Protein AF-A0A354NTF1-F1 (afdb_monomer_lite)

Structure (mmCIF, N/CA/C/O backbone):
data_AF-A0A354NTF1-F1
#
_entry.id   AF-A0A354NTF1-F1
#
loop_
_atom_site.group_PDB
_atom_site.id
_atom_site.type_symbol
_atom_site.label_atom_id
_atom_site.label_alt_id
_atom_site.label_comp_id
_atom_site.label_asym_id
_atom_site.label_entity_id
_atom_site.label_seq_id
_atom_site.pdbx_PDB_ins_code
_atom_site.Cartn_x
_atom_site.Cartn_y
_atom_site.Cartn_z
_atom_site.occupancy
_atom_site.B_iso_or_equiv
_atom_site.auth_seq_id
_atom_site.auth_comp_id
_atom_site.auth_asym_id
_atom_site.auth_atom_id
_atom_site.pdbx_PDB_model_num
ATOM 1 N N . MET A 1 1 ? -10.130 6.023 5.333 1.00 90.31 1 MET A N 1
ATOM 2 C CA . MET A 1 1 ? -8.823 5.550 4.828 1.00 90.31 1 MET A CA 1
ATOM 3 C C . MET A 1 1 ? -7.807 6.677 4.956 1.00 90.31 1 MET A C 1
ATOM 5 O O . MET A 1 1 ? -8.142 7.789 4.568 1.00 90.3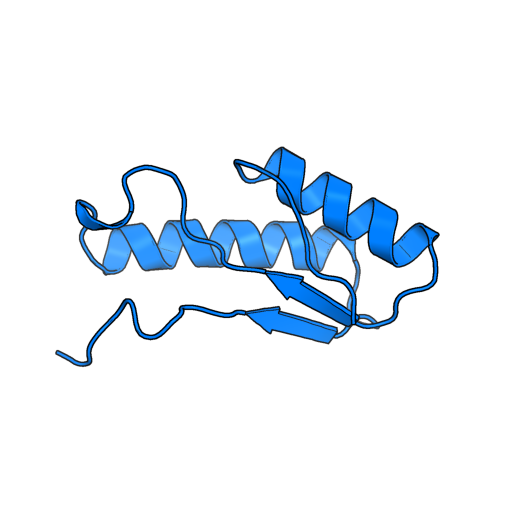1 1 MET A O 1
ATOM 9 N N . CYS A 1 2 ? -6.620 6.418 5.506 1.00 97.56 2 CYS A N 1
ATOM 10 C CA . CYS A 1 2 ? -5.529 7.393 5.630 1.00 97.56 2 CYS A CA 1
ATOM 11 C C . CYS A 1 2 ? -4.526 7.237 4.476 1.00 97.56 2 CYS A C 1
ATOM 13 O O . CYS A 1 2 ? -4.167 6.113 4.127 1.00 97.56 2 CYS A O 1
ATOM 15 N N . LEU A 1 3 ? -4.072 8.341 3.878 1.00 97.50 3 LEU A N 1
ATOM 16 C CA . LEU A 1 3 ? -2.967 8.314 2.917 1.00 97.50 3 LEU A CA 1
ATOM 17 C C . LEU A 1 3 ? -1.640 8.282 3.680 1.00 97.50 3 LEU A C 1
ATOM 19 O O . LEU A 1 3 ? -1.372 9.174 4.484 1.00 97.50 3 LEU A O 1
ATOM 23 N N . LEU A 1 4 ? -0.814 7.276 3.404 1.00 97.69 4 LEU A N 1
ATOM 24 C CA . LEU A 1 4 ? 0.517 7.169 3.985 1.00 97.69 4 LEU A CA 1
ATOM 25 C C . LEU A 1 4 ? 1.464 8.148 3.295 1.00 97.69 4 LEU A C 1
ATOM 27 O O . LEU A 1 4 ? 1.577 8.148 2.068 1.00 97.69 4 LEU A O 1
ATOM 31 N N . ASN A 1 5 ? 2.148 8.965 4.091 1.00 91.25 5 ASN A N 1
ATOM 32 C CA . ASN A 1 5 ? 3.097 9.960 3.607 1.00 91.25 5 ASN A CA 1
ATOM 33 C C . ASN A 1 5 ? 4.497 9.614 4.107 1.00 91.25 5 ASN A C 1
ATOM 35 O O . ASN A 1 5 ? 4.682 9.291 5.277 1.00 91.25 5 ASN A O 1
ATOM 39 N N . GLY A 1 6 ? 5.492 9.711 3.233 1.00 87.94 6 GLY A N 1
ATOM 40 C CA . GLY A 1 6 ? 6.873 9.415 3.592 1.00 87.94 6 GLY A CA 1
ATOM 41 C C . GLY A 1 6 ? 7.700 8.984 2.391 1.00 87.94 6 GLY A C 1
ATOM 42 O O . GLY A 1 6 ? 7.183 8.416 1.431 1.00 87.94 6 GLY A O 1
ATOM 43 N N . SER A 1 7 ? 9.001 9.257 2.455 1.00 86.44 7 SER A N 1
ATOM 44 C CA . SER A 1 7 ? 9.964 8.838 1.437 1.00 86.44 7 SER A CA 1
ATOM 45 C C . SER A 1 7 ? 10.769 7.653 1.953 1.00 86.44 7 SER A C 1
ATOM 47 O O . SER A 1 7 ? 11.617 7.813 2.826 1.00 86.44 7 SER A O 1
ATOM 49 N N . GLY A 1 8 ? 10.542 6.475 1.374 1.00 88.06 8 GLY A N 1
ATOM 50 C CA . GLY A 1 8 ? 11.204 5.236 1.787 1.00 88.06 8 GLY A CA 1
ATOM 51 C C . GLY A 1 8 ? 10.334 4.360 2.685 1.00 88.06 8 GLY A C 1
ATOM 52 O O . GLY A 1 8 ? 9.260 4.761 3.118 1.00 88.06 8 GLY A O 1
ATOM 53 N N . GLU A 1 9 ? 10.804 3.136 2.908 1.00 93.75 9 GLU A N 1
ATOM 54 C CA . GLU A 1 9 ? 10.061 2.080 3.600 1.00 93.75 9 GLU A CA 1
ATOM 55 C C . GLU A 1 9 ? 9.756 2.446 5.057 1.00 93.75 9 GLU A C 1
ATOM 57 O O . GLU A 1 9 ? 8.585 2.533 5.415 1.00 93.75 9 GLU A O 1
ATOM 62 N N . ASP A 1 10 ? 10.780 2.785 5.845 1.00 95.75 10 ASP A N 1
ATOM 63 C CA . ASP A 1 10 ? 10.640 3.130 7.268 1.00 95.75 10 ASP A CA 1
ATOM 64 C C . ASP A 1 10 ? 9.640 4.269 7.506 1.00 95.75 10 ASP A C 1
ATOM 66 O O . ASP A 1 10 ? 8.821 4.221 8.421 1.00 95.75 10 ASP A O 1
ATOM 70 N N . ALA A 1 11 ? 9.664 5.289 6.643 1.00 96.19 11 ALA A N 1
ATOM 71 C CA . ALA A 1 11 ? 8.759 6.427 6.746 1.00 96.19 11 ALA A CA 1
ATOM 72 C C . ALA A 1 11 ? 7.299 6.027 6.474 1.00 96.19 11 ALA A C 1
ATOM 74 O O . ALA A 1 11 ? 6.391 6.502 7.156 1.00 96.19 11 ALA A O 1
ATOM 75 N N . LEU A 1 12 ? 7.063 5.141 5.500 1.00 97.12 12 LEU A N 1
ATOM 76 C CA . LEU A 1 12 ? 5.721 4.633 5.210 1.00 97.12 12 LEU A CA 1
ATOM 77 C C . LEU A 1 12 ? 5.219 3.699 6.318 1.00 97.12 12 LEU A C 1
ATOM 79 O O . LEU A 1 12 ? 4.043 3.764 6.671 1.00 97.12 12 LEU A O 1
ATOM 83 N N . VAL A 1 13 ? 6.103 2.881 6.893 1.00 98.06 13 VAL A N 1
ATOM 84 C CA . VAL A 1 13 ? 5.806 2.011 8.040 1.00 98.06 13 VAL A CA 1
ATOM 85 C C . VAL A 1 13 ? 5.414 2.835 9.270 1.00 98.06 13 VAL A C 1
ATOM 87 O O . VAL A 1 13 ? 4.346 2.605 9.840 1.00 98.06 13 VAL A O 1
ATOM 90 N N . GLU A 1 14 ? 6.196 3.855 9.632 1.00 98.31 14 GLU A N 1
ATOM 91 C CA . GLU A 1 14 ? 5.862 4.755 10.747 1.00 98.31 14 GLU A CA 1
ATOM 92 C C . GLU A 1 14 ? 4.551 5.511 10.484 1.00 98.31 14 GLU A C 1
ATOM 94 O O . GLU A 1 14 ? 3.703 5.634 11.373 1.00 98.31 14 GLU A O 1
ATOM 99 N N . SER A 1 15 ? 4.332 5.971 9.246 1.00 98.38 15 SER A N 1
ATOM 100 C CA . SER A 1 15 ? 3.065 6.596 8.858 1.00 98.38 15 SER A CA 1
ATOM 101 C C . SER A 1 15 ? 1.883 5.633 9.014 1.00 98.38 15 SER A C 1
ATOM 103 O O . SER A 1 15 ? 0.802 6.072 9.408 1.00 98.38 15 SER A O 1
ATOM 105 N N . ALA A 1 16 ? 2.059 4.343 8.720 1.00 98.44 16 ALA A N 1
ATOM 106 C CA . ALA A 1 16 ? 1.016 3.331 8.864 1.00 98.44 16 ALA A CA 1
ATOM 107 C C . ALA A 1 16 ? 0.711 3.042 10.339 1.00 98.44 16 ALA A C 1
ATOM 109 O O . ALA A 1 16 ? -0.454 3.053 10.738 1.00 98.44 16 ALA A O 1
ATOM 110 N N . ALA A 1 17 ? 1.748 2.874 11.164 1.00 98.44 17 ALA A N 1
ATOM 111 C CA . ALA A 1 17 ? 1.609 2.702 12.609 1.00 98.44 17 ALA A CA 1
ATOM 112 C C . ALA A 1 17 ? 0.899 3.900 13.257 1.00 98.44 17 ALA A C 1
ATOM 114 O O . ALA A 1 17 ? 0.034 3.736 14.119 1.00 98.44 17 ALA A O 1
ATOM 115 N N . ARG A 1 18 ? 1.236 5.124 12.832 1.00 98.56 18 ARG A N 1
ATOM 116 C CA . ARG A 1 18 ? 0.532 6.341 13.254 1.00 98.56 18 ARG A CA 1
ATOM 117 C C . ARG A 1 18 ? -0.935 6.321 12.835 1.00 98.56 18 ARG A C 1
ATOM 119 O O . ARG A 1 18 ? -1.785 6.545 13.683 1.00 98.56 18 ARG A O 1
ATOM 126 N N . ALA A 1 19 ? -1.241 5.994 11.580 1.00 98.50 19 ALA A N 1
ATOM 127 C CA . ALA A 1 19 ? -2.624 5.945 11.109 1.00 98.50 19 ALA A CA 1
ATOM 128 C C . ALA A 1 19 ? -3.488 4.970 11.932 1.00 98.50 19 ALA A C 1
ATOM 130 O O . ALA A 1 19 ? -4.616 5.300 12.288 1.00 98.50 19 ALA A O 1
ATOM 131 N N . VAL A 1 20 ? -2.957 3.797 12.289 1.00 98.31 20 VAL A N 1
ATOM 132 C CA . VAL A 1 20 ? -3.677 2.845 13.153 1.00 98.31 20 VAL A CA 1
ATOM 133 C C . VAL A 1 20 ? -3.873 3.405 14.564 1.00 98.31 20 VAL A C 1
ATOM 135 O O . VAL A 1 20 ? -4.977 3.320 15.097 1.00 98.31 20 VAL A O 1
ATOM 138 N N . ARG A 1 21 ? -2.841 4.027 15.157 1.00 98.12 21 ARG A N 1
ATOM 139 C CA . ARG A 1 21 ? -2.959 4.705 16.465 1.00 98.12 21 ARG A CA 1
ATOM 140 C C . ARG A 1 21 ? -4.006 5.818 16.458 1.00 98.12 21 ARG A C 1
ATOM 142 O O . ARG A 1 21 ? -4.708 5.986 17.449 1.00 98.12 21 ARG A O 1
ATOM 149 N N . ASP A 1 22 ? -4.139 6.519 15.338 1.00 98.31 22 ASP A N 1
ATOM 150 C CA . ASP A 1 22 ? -5.123 7.585 15.140 1.00 98.31 22 ASP A CA 1
ATOM 151 C C . ASP A 1 22 ? -6.540 7.041 14.837 1.00 98.31 22 ASP A C 1
ATOM 153 O O . ASP A 1 22 ? -7.471 7.813 14.609 1.00 98.31 22 ASP A O 1
ATOM 157 N N . GLY A 1 23 ? -6.730 5.715 14.843 1.00 98.31 23 GLY A N 1
ATOM 158 C CA . GLY A 1 23 ? -8.035 5.059 14.726 1.00 98.31 23 GLY A CA 1
ATOM 159 C C . GLY A 1 23 ? -8.474 4.730 13.297 1.00 98.31 23 GLY A C 1
ATOM 160 O O . GLY A 1 23 ? -9.622 4.334 13.086 1.00 98.31 23 GLY A O 1
ATOM 161 N N . PHE A 1 24 ? -7.600 4.867 12.296 1.00 98.62 24 PHE A N 1
ATOM 162 C CA . PHE A 1 24 ? -7.939 4.473 10.930 1.00 98.62 24 PHE A CA 1
ATOM 163 C C . PHE A 1 24 ? -7.944 2.948 10.769 1.00 98.62 24 PHE A C 1
ATOM 165 O O . PHE A 1 24 ? -6.980 2.265 11.098 1.00 98.62 24 PHE A O 1
ATOM 172 N N . THR A 1 25 ? -8.999 2.426 10.146 1.00 98.38 25 THR A N 1
ATOM 173 C CA . THR A 1 25 ? -9.147 1.000 9.795 1.00 98.38 25 THR A CA 1
ATOM 174 C C . THR A 1 25 ? -8.708 0.673 8.365 1.00 98.38 25 THR A C 1
ATOM 176 O O . THR A 1 25 ? -8.792 -0.468 7.927 1.00 98.38 25 THR A O 1
ATOM 179 N N . ALA A 1 26 ? -8.235 1.670 7.614 1.00 98.69 26 ALA A N 1
ATOM 180 C CA . ALA A 1 26 ? -7.772 1.503 6.242 1.00 98.69 26 ALA A CA 1
ATOM 181 C C . ALA A 1 26 ? -6.666 2.509 5.914 1.00 98.69 26 ALA A C 1
ATOM 183 O O . ALA A 1 26 ? -6.786 3.692 6.259 1.00 98.69 26 ALA A O 1
ATOM 184 N N . VAL A 1 27 ? -5.647 2.077 5.173 1.00 98.62 27 VAL A N 1
ATOM 185 C CA . VAL A 1 27 ? -4.513 2.900 4.724 1.00 98.62 27 VAL A CA 1
ATOM 186 C C . VAL A 1 27 ? -4.283 2.759 3.220 1.00 98.62 27 VAL A C 1
ATOM 188 O O . VAL A 1 27 ? -4.531 1.697 2.655 1.00 98.62 27 VAL A O 1
ATOM 191 N N . LYS A 1 28 ? -3.805 3.815 2.553 1.00 98.06 28 LYS A N 1
ATOM 192 C CA . LYS A 1 28 ? -3.446 3.813 1.124 1.00 98.06 28 LYS A CA 1
ATOM 193 C C . LYS A 1 28 ? -2.014 4.288 0.916 1.00 98.06 28 LYS A C 1
ATOM 195 O O . LYS A 1 28 ? -1.613 5.257 1.553 1.00 98.06 28 LYS A O 1
ATOM 200 N N . MET A 1 29 ? -1.281 3.685 -0.018 1.00 96.56 29 MET A N 1
ATOM 201 C CA . MET A 1 29 ? 0.059 4.142 -0.409 1.00 96.56 29 MET A CA 1
ATOM 202 C C . MET A 1 29 ? 0.354 3.945 -1.898 1.00 96.56 29 MET A C 1
ATOM 204 O O . MET A 1 29 ? -0.273 3.115 -2.558 1.00 96.56 29 MET A O 1
ATOM 208 N N . THR A 1 30 ? 1.410 4.617 -2.356 1.00 95.44 30 THR A N 1
ATOM 209 C CA . THR A 1 30 ? 2.118 4.314 -3.605 1.00 95.44 30 THR A CA 1
ATOM 210 C C . THR A 1 30 ? 3.525 3.806 -3.255 1.00 95.44 30 THR A C 1
ATOM 212 O O . THR A 1 30 ? 4.342 4.596 -2.786 1.00 95.44 30 THR A O 1
ATOM 215 N N . PRO A 1 31 ? 3.860 2.516 -3.466 1.00 95.12 31 PRO A N 1
ATOM 216 C CA . PRO A 1 31 ? 5.109 1.915 -2.976 1.00 95.12 31 PRO A CA 1
ATOM 217 C C . PRO A 1 31 ? 6.323 2.171 -3.893 1.00 95.12 31 PRO A C 1
ATOM 219 O O . PRO A 1 31 ? 7.305 1.428 -3.865 1.00 95.12 31 PRO A O 1
ATOM 222 N N . PHE A 1 32 ? 6.276 3.195 -4.748 1.00 94.25 32 PHE A N 1
ATOM 223 C CA . PHE A 1 32 ? 7.356 3.505 -5.682 1.00 94.25 32 PHE A CA 1
ATOM 224 C C . PHE A 1 32 ? 8.415 4.413 -5.054 1.00 94.25 32 PHE A C 1
ATOM 226 O O . PHE A 1 32 ? 8.140 5.551 -4.682 1.00 94.25 32 PHE A O 1
ATOM 233 N N . ARG A 1 33 ? 9.664 3.933 -4.996 1.00 89.19 33 ARG A N 1
ATOM 234 C CA . ARG A 1 33 ? 10.810 4.718 -4.505 1.00 89.19 33 ARG A CA 1
ATOM 235 C C . ARG A 1 33 ? 11.361 5.663 -5.575 1.00 89.19 33 ARG A C 1
ATOM 237 O O . ARG A 1 33 ? 11.139 5.483 -6.772 1.00 89.19 33 ARG A O 1
ATOM 244 N N . ILE A 1 34 ? 12.149 6.650 -5.146 1.00 89.31 34 ILE A N 1
ATOM 245 C CA . ILE A 1 34 ? 12.911 7.522 -6.053 1.00 89.31 34 ILE A CA 1
ATOM 246 C C . ILE A 1 34 ? 13.706 6.660 -7.047 1.00 89.31 34 ILE A C 1
ATOM 248 O O . ILE A 1 34 ? 14.367 5.694 -6.669 1.00 89.31 34 ILE A O 1
ATOM 252 N N . GLY A 1 35 ? 13.618 7.002 -8.334 1.00 92.00 35 GLY A N 1
ATOM 253 C CA . GLY A 1 35 ? 14.294 6.268 -9.406 1.00 92.00 35 GLY A CA 1
ATOM 254 C C . GLY A 1 35 ? 13.561 5.020 -9.909 1.00 92.00 35 GLY A C 1
ATOM 255 O O . GLY A 1 35 ? 14.102 4.333 -10.777 1.00 92.00 35 GLY A O 1
ATOM 256 N N . TRP A 1 36 ? 12.333 4.747 -9.445 1.00 94.19 36 TRP A N 1
ATOM 257 C CA . TRP A 1 36 ? 11.505 3.642 -9.943 1.00 94.19 36 TRP A CA 1
ATOM 258 C C . TRP A 1 36 ? 11.386 3.548 -11.479 1.00 94.19 36 TRP A C 1
ATOM 260 O O . TRP A 1 36 ? 11.435 2.415 -11.962 1.00 94.19 36 TRP A O 1
ATOM 270 N N . PRO A 1 37 ? 11.332 4.644 -12.281 1.00 94.31 37 PRO A N 1
ATOM 271 C CA . PRO A 1 37 ? 11.156 4.519 -13.733 1.00 94.31 37 PRO A CA 1
ATOM 272 C C . PRO A 1 37 ? 12.331 3.832 -14.438 1.00 94.31 37 PRO A C 1
ATOM 274 O O . PRO A 1 37 ? 12.196 3.375 -15.566 1.00 94.31 37 PRO A O 1
ATOM 277 N N . LYS A 1 38 ? 13.501 3.769 -13.787 1.00 94.94 38 LYS A N 1
ATOM 278 C CA . LYS A 1 38 ? 14.721 3.154 -14.334 1.00 94.94 38 LYS A CA 1
ATOM 279 C C . LYS A 1 38 ? 14.854 1.671 -13.975 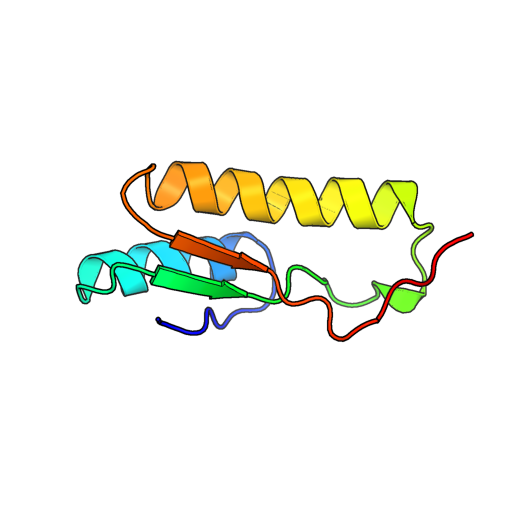1.00 94.94 38 LYS A C 1
ATOM 281 O O . LYS A 1 38 ? 15.815 1.026 -14.392 1.00 94.94 38 LYS A O 1
ATOM 286 N N . LYS A 1 39 ? 13.949 1.121 -13.160 1.00 94.19 39 LYS A N 1
ATOM 287 C CA . LYS A 1 39 ? 14.021 -0.270 -12.697 1.00 94.19 39 LYS A CA 1
ATOM 288 C C . LYS A 1 39 ? 13.305 -1.197 -13.675 1.00 94.19 39 LYS A C 1
ATOM 290 O O . LYS A 1 39 ? 12.212 -0.903 -14.145 1.00 94.19 39 LYS A O 1
ATOM 295 N N . ARG A 1 40 ? 13.890 -2.374 -13.920 1.00 94.62 40 ARG A N 1
ATOM 296 C CA . ARG A 1 40 ? 13.171 -3.473 -14.583 1.00 94.62 40 ARG A CA 1
ATOM 297 C C . ARG A 1 40 ? 12.010 -3.927 -13.700 1.00 94.62 40 ARG A C 1
ATOM 299 O O . ARG A 1 40 ? 12.178 -4.008 -12.481 1.00 94.62 40 ARG A O 1
ATOM 306 N N . TYR A 1 41 ? 10.885 -4.291 -14.315 1.00 94.75 41 TYR A N 1
ATOM 307 C CA . TYR A 1 41 ? 9.663 -4.674 -13.601 1.00 94.75 41 TYR A CA 1
ATOM 308 C C . TYR A 1 41 ? 9.874 -5.739 -12.518 1.00 94.75 41 TYR A C 1
ATOM 310 O O . TYR A 1 41 ? 9.394 -5.507 -11.416 1.00 94.75 41 TYR A O 1
ATOM 318 N N . PRO A 1 42 ? 10.657 -6.820 -12.717 1.00 95.25 42 PRO A N 1
ATOM 319 C CA . PRO A 1 42 ? 10.874 -7.798 -11.648 1.00 95.25 42 PRO A CA 1
ATOM 320 C C . PRO A 1 42 ? 11.498 -7.199 -10.377 1.00 95.25 42 PRO A C 1
ATOM 322 O O . PRO A 1 42 ? 11.088 -7.527 -9.267 1.00 95.25 42 PRO A O 1
ATOM 325 N N . ASN A 1 43 ? 12.458 -6.279 -10.529 1.00 95.69 43 ASN A N 1
ATOM 326 C CA . ASN A 1 43 ? 13.096 -5.616 -9.390 1.00 95.69 43 ASN A CA 1
ATOM 327 C C . ASN A 1 43 ? 12.146 -4.619 -8.725 1.00 95.69 43 ASN A C 1
ATOM 329 O O . ASN A 1 43 ? 12.085 -4.566 -7.501 1.00 95.69 43 ASN A O 1
ATOM 333 N N . LEU A 1 44 ? 11.402 -3.856 -9.533 1.00 95.56 44 LEU A N 1
ATOM 334 C CA . LEU A 1 44 ? 10.415 -2.902 -9.039 1.00 95.56 44 LEU A CA 1
ATOM 335 C C . LEU A 1 44 ? 9.309 -3.608 -8.247 1.00 95.56 44 LEU A C 1
ATOM 337 O O . LEU A 1 44 ? 9.025 -3.211 -7.125 1.00 95.56 44 LEU A O 1
ATOM 341 N N . ILE A 1 45 ? 8.744 -4.686 -8.802 1.00 95.69 45 ILE A N 1
ATOM 342 C CA . ILE A 1 45 ? 7.709 -5.500 -8.155 1.00 95.69 45 ILE A CA 1
ATOM 343 C C . ILE A 1 45 ? 8.225 -6.019 -6.817 1.00 95.69 45 ILE A C 1
ATOM 345 O O . ILE A 1 45 ? 7.569 -5.793 -5.808 1.00 95.69 45 ILE A O 1
ATOM 349 N N . ARG A 1 46 ? 9.415 -6.638 -6.790 1.00 96.94 46 ARG A N 1
ATOM 350 C CA . ARG A 1 46 ? 10.004 -7.187 -5.560 1.00 96.94 46 ARG A CA 1
ATOM 351 C C . ARG A 1 46 ? 10.160 -6.131 -4.463 1.00 96.94 46 ARG A C 1
ATOM 353 O O . ARG A 1 46 ? 9.813 -6.392 -3.315 1.00 96.94 46 ARG A O 1
ATOM 360 N N . GLU A 1 47 ? 10.667 -4.950 -4.811 1.00 95.75 47 GLU A N 1
ATOM 361 C CA . GLU A 1 47 ? 10.818 -3.838 -3.863 1.00 95.75 47 GLU A CA 1
ATOM 362 C C . GLU A 1 47 ? 9.461 -3.342 -3.352 1.00 95.75 47 GLU A C 1
ATOM 364 O O . GLU A 1 47 ? 9.264 -3.217 -2.145 1.00 95.75 47 GLU A O 1
ATOM 369 N N . CYS A 1 48 ? 8.499 -3.114 -4.249 1.00 96.56 48 CYS A N 1
ATOM 370 C CA . CYS A 1 48 ? 7.167 -2.653 -3.868 1.00 96.56 48 CYS A CA 1
ATOM 371 C C . CYS A 1 48 ? 6.430 -3.668 -2.987 1.00 96.56 48 CYS A C 1
ATOM 373 O O . CYS A 1 48 ? 5.801 -3.275 -2.006 1.00 96.56 48 CYS A O 1
ATOM 375 N N . THR A 1 49 ? 6.521 -4.966 -3.293 1.00 97.50 49 THR A N 1
ATOM 376 C CA . THR A 1 49 ? 5.909 -6.016 -2.465 1.00 97.50 49 THR A CA 1
ATOM 377 C C . THR A 1 49 ? 6.558 -6.120 -1.088 1.00 97.50 49 THR A C 1
ATOM 379 O O . THR A 1 49 ? 5.854 -6.423 -0.132 1.00 97.50 49 THR A O 1
ATOM 382 N N . GLY A 1 50 ? 7.858 -5.823 -0.967 1.00 97.81 50 GLY A N 1
ATOM 383 C CA . GLY A 1 50 ? 8.549 -5.758 0.326 1.00 97.81 50 GLY A CA 1
ATOM 384 C C . GLY A 1 50 ? 7.986 -4.656 1.226 1.00 97.81 5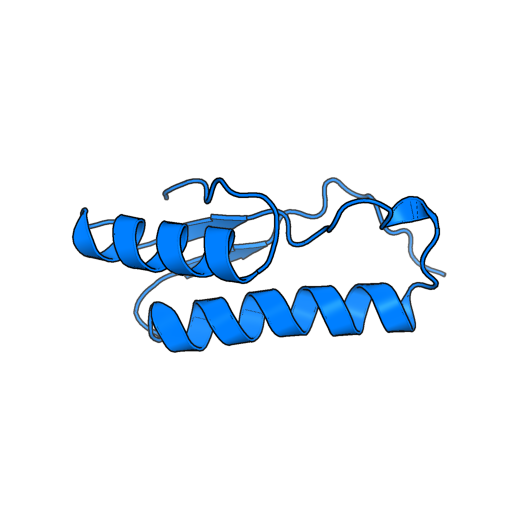0 GLY A C 1
ATOM 385 O O . GLY A 1 50 ? 7.614 -4.926 2.363 1.00 97.81 50 GLY A O 1
ATOM 386 N N . ILE A 1 51 ? 7.795 -3.452 0.679 1.00 97.38 51 ILE A N 1
ATOM 387 C CA . ILE A 1 51 ? 7.179 -2.326 1.406 1.00 97.38 51 ILE A CA 1
ATOM 388 C C . ILE A 1 51 ? 5.754 -2.678 1.864 1.00 97.38 51 ILE A C 1
ATOM 390 O O . ILE A 1 51 ? 5.372 -2.411 3.003 1.00 97.38 51 ILE A O 1
ATOM 394 N N . VAL A 1 52 ? 4.956 -3.300 0.987 1.00 98.00 52 VAL A N 1
ATOM 395 C CA . VAL A 1 52 ? 3.587 -3.725 1.327 1.00 98.00 52 VAL A CA 1
ATOM 396 C C . VAL A 1 52 ? 3.589 -4.793 2.426 1.00 98.00 52 VAL A C 1
ATOM 398 O O . VAL A 1 52 ? 2.739 -4.736 3.315 1.00 98.00 52 VAL A O 1
ATOM 401 N N . ALA A 1 53 ? 4.542 -5.730 2.401 1.00 98.44 53 ALA A N 1
ATOM 402 C CA . ALA A 1 53 ? 4.695 -6.747 3.440 1.00 98.44 53 ALA A CA 1
ATOM 403 C C . A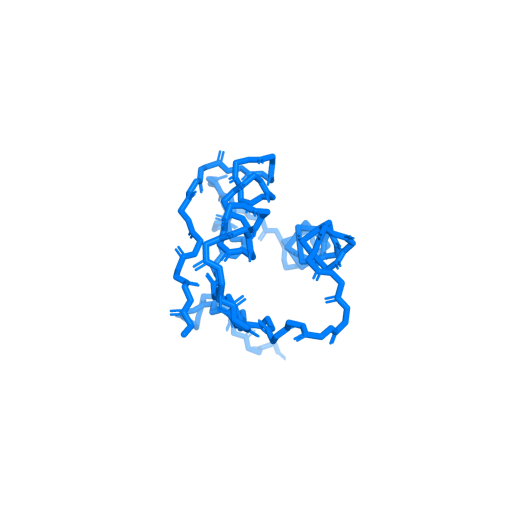LA A 1 53 ? 5.044 -6.123 4.801 1.00 98.44 53 ALA A C 1
ATOM 405 O O . ALA A 1 53 ? 4.339 -6.386 5.773 1.00 98.44 53 ALA A O 1
ATOM 406 N N . ALA A 1 54 ? 6.032 -5.225 4.854 1.00 98.44 54 ALA A N 1
ATOM 407 C CA . ALA A 1 54 ? 6.421 -4.525 6.083 1.00 98.44 54 ALA A CA 1
ATOM 408 C C . ALA A 1 54 ? 5.253 -3.729 6.695 1.00 98.44 54 ALA A C 1
ATOM 410 O O . ALA A 1 54 ? 5.012 -3.751 7.906 1.00 98.44 54 ALA A O 1
ATOM 411 N N . ILE A 1 55 ? 4.457 -3.062 5.854 1.00 98.31 55 ILE A N 1
ATOM 412 C CA . ILE A 1 55 ? 3.261 -2.352 6.321 1.00 98.31 55 ILE A CA 1
ATOM 413 C C . ILE A 1 55 ? 2.206 -3.328 6.835 1.00 98.31 55 ILE A C 1
ATOM 415 O O . ILE A 1 55 ? 1.636 -3.068 7.892 1.00 98.31 55 ILE A O 1
ATOM 419 N N . ARG A 1 56 ? 1.970 -4.463 6.161 1.00 98.31 56 ARG A N 1
ATOM 420 C CA . ARG A 1 56 ? 1.053 -5.503 6.659 1.00 98.31 56 ARG A CA 1
ATOM 421 C C . ARG A 1 56 ? 1.481 -6.029 8.030 1.00 98.31 56 ARG A C 1
ATOM 423 O O . ARG A 1 56 ? 0.623 -6.151 8.902 1.00 98.31 56 ARG A O 1
ATOM 430 N N . GLU A 1 57 ? 2.764 -6.312 8.229 1.00 98.62 57 GLU A N 1
ATOM 431 C CA . GLU A 1 57 ? 3.304 -6.741 9.528 1.00 98.62 57 GLU A CA 1
ATOM 432 C C . GLU A 1 57 ? 3.048 -5.695 10.621 1.00 98.62 57 GLU A C 1
ATOM 434 O O . GLU A 1 57 ? 2.690 -6.044 11.743 1.00 98.62 57 GLU A O 1
ATOM 439 N N . THR A 1 58 ? 3.144 -4.413 10.267 1.00 98.31 58 THR A N 1
ATOM 440 C CA . THR A 1 58 ? 2.964 -3.288 11.194 1.00 98.31 58 T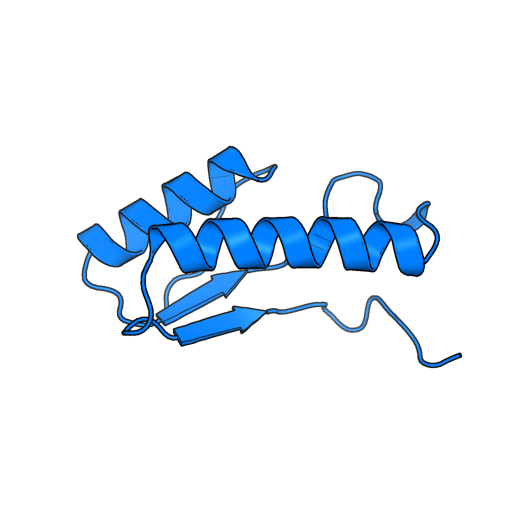HR A CA 1
ATOM 441 C C . THR A 1 58 ? 1.505 -3.053 11.585 1.00 98.31 58 THR A C 1
ATOM 443 O O . THR A 1 58 ? 1.213 -2.786 12.750 1.00 98.31 58 THR A O 1
ATOM 446 N N . VAL A 1 59 ? 0.574 -3.112 10.627 1.00 98.31 59 VAL A N 1
ATOM 447 C CA . VAL A 1 59 ? -0.834 -2.730 10.863 1.00 98.31 59 VAL A CA 1
ATOM 448 C C . VAL A 1 59 ? -1.747 -3.904 11.225 1.00 98.31 59 VAL A C 1
ATOM 450 O O . VAL A 1 59 ? -2.860 -3.687 11.701 1.00 98.31 59 VAL A O 1
ATOM 453 N N . GLY A 1 60 ? -1.301 -5.147 11.011 1.00 98.31 60 GLY A N 1
ATOM 454 C CA . GLY A 1 60 ? -2.095 -6.353 11.263 1.00 98.31 60 GLY A CA 1
ATOM 455 C C . GLY A 1 60 ? -3.251 -6.542 10.274 1.00 98.31 60 GLY A C 1
ATOM 456 O O . GLY A 1 60 ? -3.516 -5.690 9.435 1.00 98.31 60 GLY A O 1
ATOM 457 N N . TRP A 1 61 ? -3.947 -7.682 10.330 1.00 98.00 61 TRP A N 1
ATOM 458 C CA . TRP A 1 61 ? -4.943 -8.086 9.315 1.00 98.00 61 TRP A CA 1
ATOM 459 C C . TRP A 1 61 ? -6.310 -7.393 9.401 1.00 98.00 61 TRP A C 1
ATOM 461 O O . TRP A 1 61 ? -7.083 -7.482 8.454 1.00 98.00 61 TRP A O 1
ATOM 471 N N . ASN A 1 62 ? -6.587 -6.654 10.477 1.00 98.00 62 ASN A N 1
ATOM 472 C CA . ASN A 1 62 ? -7.843 -5.910 10.654 1.00 98.00 62 ASN A CA 1
ATOM 473 C C . ASN A 1 62 ? -7.847 -4.535 9.959 1.00 98.00 62 ASN A C 1
ATOM 475 O O . ASN A 1 62 ? -8.782 -3.758 10.143 1.00 98.00 62 ASN A O 1
ATOM 479 N N . VAL A 1 63 ? -6.791 -4.216 9.206 1.00 98.62 63 VAL A N 1
ATOM 480 C CA . VAL A 1 63 ? -6.633 -2.949 8.486 1.00 98.62 63 VAL A CA 1
ATOM 481 C C . VAL A 1 63 ? -6.570 -3.213 6.985 1.00 98.62 63 VAL A C 1
ATOM 483 O O . VAL A 1 63 ? -5.736 -3.999 6.513 1.00 98.62 63 VAL A O 1
ATOM 486 N N . ASP A 1 64 ? -7.416 -2.526 6.221 1.00 98.75 64 ASP A N 1
ATOM 487 C CA . ASP A 1 64 ? -7.389 -2.581 4.759 1.00 98.75 64 ASP A CA 1
ATOM 488 C C . ASP A 1 64 ? -6.172 -1.826 4.207 1.00 98.75 64 ASP A C 1
ATOM 490 O O . ASP A 1 64 ? -5.859 -0.718 4.648 1.00 98.75 64 ASP A O 1
ATOM 494 N N . ILE A 1 65 ? -5.500 -2.399 3.204 1.00 98.50 65 ILE A N 1
ATOM 495 C CA . ILE A 1 65 ? -4.347 -1.777 2.536 1.00 98.50 65 ILE A CA 1
ATOM 496 C C . ILE A 1 65 ? -4.681 -1.558 1.061 1.00 98.50 65 ILE A C 1
ATOM 498 O O . ILE A 1 65 ? -4.761 -2.504 0.280 1.00 98.50 65 ILE A O 1
ATOM 502 N N . GLY A 1 66 ? -4.840 -0.295 0.671 1.00 98.19 66 GLY A N 1
ATOM 503 C CA . GLY A 1 66 ? -4.932 0.116 -0.726 1.00 98.19 66 GLY A CA 1
ATOM 504 C C . GLY A 1 66 ? -3.551 0.395 -1.313 1.00 98.19 66 GLY A C 1
ATOM 505 O O . GLY A 1 66 ? -2.787 1.193 -0.768 1.00 98.19 66 GLY A O 1
ATOM 506 N N . VAL A 1 67 ? -3.250 -0.221 -2.453 1.00 97.12 67 VAL A N 1
ATOM 507 C CA . VAL A 1 67 ? -2.015 0.025 -3.206 1.00 97.12 67 VAL A CA 1
ATOM 508 C C . VAL A 1 67 ? -2.366 0.751 -4.497 1.00 97.12 67 VAL A C 1
ATOM 510 O O . VAL A 1 67 ? -3.040 0.205 -5.368 1.00 97.12 67 VAL A O 1
ATOM 513 N N . GLU A 1 68 ? -1.910 1.991 -4.624 1.00 95.19 68 GLU A N 1
ATOM 514 C CA . GLU A 1 68 ? -2.081 2.799 -5.825 1.00 95.19 68 GLU A CA 1
ATOM 515 C C . GLU A 1 68 ? -0.781 2.816 -6.632 1.00 95.19 68 GLU A C 1
ATOM 517 O O . GLU A 1 68 ? 0.283 3.152 -6.124 1.00 95.19 68 GLU A O 1
ATOM 522 N N . ILE A 1 69 ? -0.855 2.447 -7.913 1.00 94.19 69 ILE A N 1
ATOM 523 C CA . ILE A 1 69 ? 0.309 2.446 -8.817 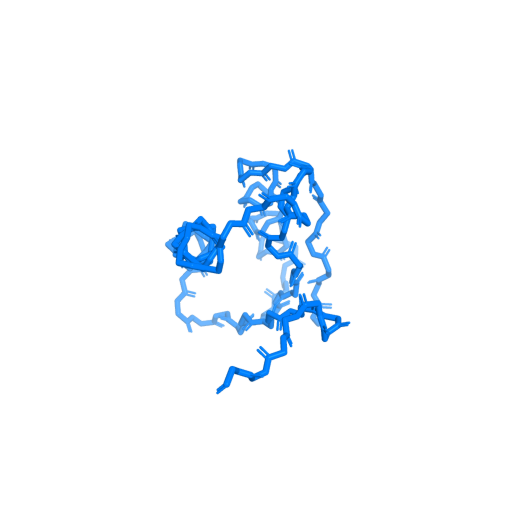1.00 94.19 69 ILE A CA 1
ATOM 524 C C . ILE A 1 69 ? 0.201 3.485 -9.938 1.00 94.19 69 ILE A C 1
ATOM 526 O O . ILE A 1 69 ? 1.035 3.495 -10.836 1.00 94.19 69 ILE A O 1
ATOM 530 N N . HIS A 1 70 ? -0.839 4.325 -9.948 1.00 94.44 70 HIS A N 1
ATOM 531 C CA . HIS A 1 70 ? -1.078 5.373 -10.957 1.00 94.44 70 HIS A CA 1
ATOM 532 C C . HIS A 1 70 ? -0.924 4.934 -12.433 1.00 94.44 70 HIS A C 1
ATOM 534 O O . HIS A 1 70 ? -0.655 5.761 -13.299 1.00 94.44 70 HIS A O 1
ATOM 540 N N . ARG A 1 71 ? -1.114 3.639 -12.740 1.00 92.81 71 ARG A N 1
ATOM 541 C CA . ARG A 1 71 ? -0.864 3.031 -14.067 1.00 92.81 71 ARG A CA 1
ATOM 542 C C . ARG A 1 71 ? 0.588 3.151 -14.564 1.00 92.81 71 ARG A C 1
ATOM 544 O O . ARG A 1 71 ? 0.839 3.098 -15.761 1.00 92.81 71 ARG A O 1
ATOM 551 N N . ASN A 1 72 ? 1.553 3.258 -13.656 1.00 94.06 72 ASN A N 1
ATOM 552 C CA . ASN A 1 72 ? 2.983 3.356 -13.973 1.00 94.06 72 ASN A CA 1
ATOM 553 C C . ASN A 1 72 ? 3.612 2.049 -14.495 1.00 94.06 72 ASN A C 1
ATOM 555 O O . ASN A 1 72 ? 4.810 2.002 -14.773 1.00 94.06 72 ASN A O 1
ATOM 559 N N . MET A 1 73 ? 2.823 0.981 -14.609 1.00 92.50 73 MET A N 1
ATOM 560 C CA . MET A 1 73 ? 3.224 -0.298 -15.181 1.00 92.50 73 MET A CA 1
ATOM 561 C C . MET A 1 73 ? 2.227 -0.691 -16.266 1.00 92.50 73 MET A C 1
ATOM 563 O O . MET A 1 73 ? 1.020 -0.524 -16.076 1.00 92.50 73 MET A O 1
ATOM 567 N N . VAL A 1 74 ? 2.730 -1.220 -17.379 1.00 89.75 74 VAL A N 1
ATOM 568 C CA . VAL A 1 74 ? 1.911 -1.707 -18.496 1.00 89.75 74 VAL A CA 1
ATOM 569 C C . VAL A 1 74 ? 2.032 -3.227 -18.624 1.00 89.75 74 VAL A C 1
ATOM 571 O O . VAL A 1 74 ? 3.094 -3.770 -18.316 1.00 89.75 74 VAL A O 1
ATOM 574 N N . PRO A 1 75 ? 0.975 -3.935 -19.053 1.00 86.62 75 PRO A N 1
ATOM 575 C CA . PRO A 1 75 ? 1.092 -5.337 -19.437 1.00 86.62 75 PRO A CA 1
ATOM 576 C C . PRO A 1 75 ? 2.137 -5.501 -20.546 1.00 86.62 75 PRO A C 1
ATOM 578 O O . PRO A 1 75 ? 2.201 -4.675 -21.458 1.00 86.62 75 PRO A O 1
ATOM 581 N N . SER A 1 76 ? 2.958 -6.542 -20.431 1.00 75.31 76 SER A N 1
ATOM 582 C CA . SER A 1 76 ? 3.897 -6.978 -21.470 1.00 75.31 76 SER A CA 1
ATOM 583 C C . SER A 1 76 ? 3.238 -7.949 -22.431 1.00 75.31 76 SER A C 1
ATOM 585 O O . SER A 1 76 ? 2.558 -8.859 -21.902 1.00 75.31 76 SER A O 1
#

Foldseek 3Di:
DAEQDDADLVSSLVSLLVCVVVPAQEYEYAQAHPPNLVDDPVVRVVSSVVSVVSNCVRNDDSHHYHYDHVPSDDDD

Secondary structure (DSSP, 8-state):
-EEP--SSHHHHHHHHHHHHHTT-SEEEE--PPTTGGGS-HHHHHHHHHHHHHHHHHHH-TTSEEEE--TT-----

Radius of gyration: 12.55 Å; chains: 1; bounding box: 24×18×38 Å

pLDDT: mean 95.58, std 3.93, range [75.31, 98.75]

Sequence (76 aa):
MCLLNGSGEDALVESAARAVRDGFTAVKMTPFRIGWPKKRYPNLIRECTGIVAAIRETVGWNVDIGVEIHRNMVPS